Protein AF-R5IDG0-F1 (afdb_monomer_lite)

pLDDT: mean 77.04, std 11.68, range [43.69, 91.06]

Structure (mmCIF, N/CA/C/O backbone):
data_AF-R5IDG0-F1
#
_entry.id   AF-R5IDG0-F1
#
loop_
_atom_site.group_PDB
_atom_site.id
_atom_site.type_symbol
_atom_site.label_atom_id
_atom_site.label_alt_id
_atom_site.label_comp_id
_atom_site.label_asym_id
_atom_site.label_entity_id
_atom_site.label_seq_id
_atom_site.pdbx_PDB_ins_code
_atom_site.Cartn_x
_atom_site.Cartn_y
_atom_site.Cartn_z
_atom_site.occupancy
_atom_site.B_iso_or_equiv
_atom_site.auth_seq_id
_atom_site.auth_comp_id
_atom_site.auth_asym_id
_atom_site.auth_atom_id
_atom_site.pdbx_PDB_model_num
ATOM 1 N N . MET A 1 1 ? 37.801 -2.238 -28.212 1.00 68.56 1 MET A N 1
ATOM 2 C CA . MET A 1 1 ? 36.566 -1.557 -28.644 1.00 68.56 1 MET A CA 1
ATOM 3 C C . MET A 1 1 ? 36.002 -0.822 -27.456 1.00 68.56 1 MET A C 1
ATOM 5 O O . MET A 1 1 ? 35.897 -1.407 -26.383 1.00 68.56 1 MET A O 1
ATOM 9 N N . ASN A 1 2 ? 35.726 0.463 -27.629 1.00 85.88 2 ASN A N 1
ATOM 10 C CA . ASN A 1 2 ? 35.134 1.286 -26.581 1.00 85.88 2 ASN A CA 1
ATOM 11 C C . ASN A 1 2 ? 33.672 0.870 -26.353 1.00 85.88 2 ASN A C 1
ATOM 13 O O . ASN A 1 2 ? 32.984 0.499 -27.302 1.00 85.88 2 ASN A O 1
ATOM 17 N N . ILE A 1 3 ? 33.163 0.978 -25.118 1.00 82.62 3 ILE A N 1
ATOM 18 C CA . ILE A 1 3 ? 31.740 0.712 -24.808 1.00 82.62 3 ILE A CA 1
ATOM 19 C C . ILE A 1 3 ? 30.805 1.525 -25.724 1.00 82.62 3 ILE A C 1
ATOM 21 O O . ILE A 1 3 ? 29.767 1.028 -26.149 1.00 82.62 3 ILE A O 1
ATOM 25 N N . LEU A 1 4 ? 31.196 2.752 -26.076 1.00 84.62 4 LEU A N 1
ATOM 26 C CA . LEU A 1 4 ? 30.438 3.616 -26.985 1.00 84.62 4 LEU A CA 1
ATOM 27 C C . LEU A 1 4 ? 30.301 3.026 -28.396 1.00 84.62 4 LEU A C 1
ATOM 29 O O . LEU A 1 4 ? 29.230 3.110 -28.988 1.00 84.62 4 LEU A O 1
ATOM 33 N N . GLU A 1 5 ? 31.351 2.388 -28.916 1.00 87.25 5 GLU A N 1
ATOM 34 C CA . GLU A 1 5 ? 31.326 1.738 -30.235 1.00 87.25 5 GLU A CA 1
ATOM 35 C C . GLU A 1 5 ? 30.397 0.519 -30.225 1.00 87.25 5 GLU A C 1
ATOM 37 O O . GLU A 1 5 ? 29.649 0.300 -31.173 1.00 87.25 5 GLU A O 1
ATOM 42 N N . PHE A 1 6 ? 30.390 -0.238 -29.124 1.00 82.56 6 PHE A N 1
ATOM 43 C CA . PHE A 1 6 ? 29.503 -1.386 -28.942 1.00 82.56 6 PHE A CA 1
ATOM 44 C C . PHE A 1 6 ? 28.022 -0.982 -28.870 1.00 82.56 6 PHE A C 1
ATOM 46 O O . PHE A 1 6 ? 27.180 -1.630 -29.492 1.00 82.56 6 PHE A O 1
ATOM 53 N N . LEU A 1 7 ? 27.706 0.095 -28.141 1.00 83.62 7 LEU A N 1
ATOM 54 C CA . LEU A 1 7 ? 26.338 0.606 -28.007 1.00 83.62 7 LEU A CA 1
ATOM 55 C C . LEU A 1 7 ? 25.799 1.184 -29.320 1.00 83.62 7 LEU A C 1
ATOM 57 O O . LEU A 1 7 ? 24.627 0.994 -29.624 1.00 83.62 7 LEU A O 1
ATOM 61 N N . LEU A 1 8 ? 26.642 1.861 -30.104 1.00 83.06 8 LEU A N 1
ATOM 62 C CA . LEU A 1 8 ? 26.261 2.376 -31.423 1.00 83.06 8 LEU A CA 1
ATOM 63 C C . LEU A 1 8 ? 26.074 1.251 -32.447 1.00 83.06 8 LEU A C 1
ATOM 65 O O . LEU A 1 8 ? 25.142 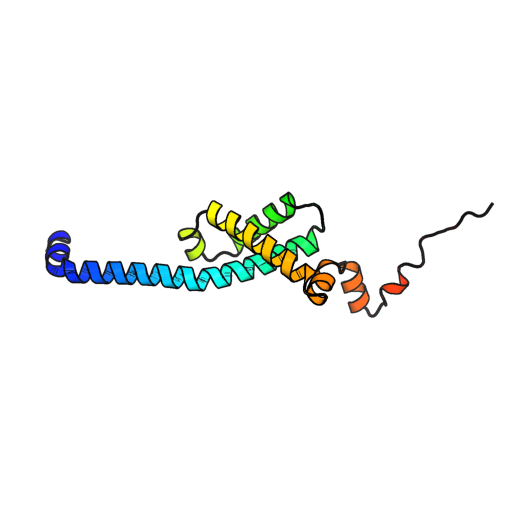1.306 -33.244 1.00 83.06 8 LEU A O 1
ATOM 69 N N . ALA A 1 9 ? 26.921 0.219 -32.406 1.00 88.81 9 ALA A N 1
ATOM 70 C CA . ALA A 1 9 ? 26.821 -0.929 -33.304 1.00 88.81 9 ALA A CA 1
ATOM 71 C C . ALA A 1 9 ? 25.597 -1.822 -33.025 1.00 88.81 9 ALA A C 1
ATOM 73 O O . ALA A 1 9 ? 25.121 -2.480 -33.942 1.00 88.81 9 ALA A O 1
ATOM 74 N N . ASN A 1 10 ? 25.091 -1.836 -31.784 1.00 87.75 10 ASN A N 1
ATOM 75 C CA . ASN A 1 10 ? 23.975 -2.688 -31.345 1.00 87.75 10 ASN A CA 1
ATOM 76 C C . ASN A 1 10 ? 22.836 -1.872 -30.705 1.00 87.75 10 ASN A C 1
ATOM 78 O O . ASN A 1 10 ? 22.214 -2.302 -29.729 1.00 87.75 10 ASN A O 1
ATOM 82 N N . TRP A 1 11 ? 22.590 -0.659 -31.207 1.00 88.62 11 TRP A N 1
ATOM 83 C CA . TRP A 1 11 ? 21.580 0.259 -30.664 1.00 88.62 11 TRP A CA 1
ATOM 84 C C . TRP A 1 11 ? 20.169 -0.355 -30.634 1.00 88.62 11 TRP A C 1
ATOM 86 O O . TRP A 1 11 ? 19.397 -0.128 -29.702 1.00 88.62 11 TRP A O 1
ATOM 96 N N . ASP A 1 12 ? 19.847 -1.175 -31.630 1.00 87.44 12 ASP A N 1
ATOM 97 C CA . ASP A 1 12 ? 18.610 -1.948 -31.730 1.00 87.44 12 ASP A CA 1
ATOM 98 C C . ASP A 1 12 ? 18.441 -2.928 -30.556 1.00 87.44 12 ASP A C 1
ATOM 100 O O . ASP A 1 12 ? 17.402 -2.945 -29.893 1.00 87.44 12 ASP A O 1
ATOM 104 N N . SER A 1 13 ? 19.493 -3.680 -30.234 1.00 88.75 13 SER A N 1
ATOM 105 C CA . SER A 1 13 ? 19.518 -4.622 -29.116 1.00 88.75 13 SER A CA 1
ATOM 106 C C . SER A 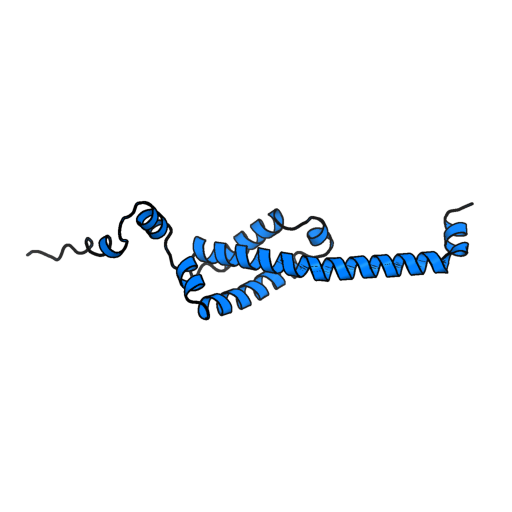1 13 ? 19.441 -3.899 -27.770 1.00 88.75 13 SER A C 1
ATOM 108 O O . SER A 1 13 ? 18.737 -4.351 -26.866 1.00 88.75 13 SER A O 1
ATOM 110 N N . VAL A 1 14 ? 20.099 -2.740 -27.637 1.00 88.00 14 VAL A N 1
ATOM 111 C CA . VAL A 1 14 ? 20.000 -1.886 -26.440 1.00 88.00 14 VAL A CA 1
ATOM 112 C C . VAL A 1 14 ? 18.554 -1.437 -26.214 1.00 88.00 14 VAL A C 1
ATOM 114 O O . VAL A 1 14 ? 18.050 -1.521 -25.093 1.00 88.00 14 VAL A O 1
ATOM 117 N N . LEU A 1 15 ? 17.857 -1.015 -27.272 1.00 90.69 15 LEU A N 1
ATOM 118 C CA . LEU A 1 15 ? 16.464 -0.574 -27.190 1.00 90.69 15 LEU A CA 1
ATOM 119 C C . LEU A 1 15 ? 15.539 -1.722 -26.754 1.00 90.69 15 LEU A C 1
ATOM 121 O O . LEU A 1 15 ? 14.721 -1.543 -25.850 1.00 90.69 15 LEU A O 1
ATOM 125 N N . VAL A 1 16 ? 15.714 -2.923 -27.315 1.00 90.94 16 VAL A N 1
ATOM 126 C CA . VAL A 1 16 ? 14.948 -4.120 -26.920 1.00 90.94 16 VAL A CA 1
ATOM 127 C C . VAL A 1 16 ? 15.168 -4.469 -25.446 1.00 90.94 16 VAL A C 1
ATOM 129 O O . VAL A 1 16 ? 14.202 -4.743 -24.732 1.00 90.94 16 VAL A O 1
ATOM 132 N N . VAL A 1 17 ? 16.411 -4.407 -24.958 1.00 88.44 17 VAL A N 1
ATOM 133 C CA . VAL A 1 17 ? 16.725 -4.651 -23.542 1.00 88.44 17 VAL A CA 1
ATOM 134 C C . VAL A 1 17 ? 16.058 -3.611 -22.640 1.00 88.44 17 VAL A C 1
ATOM 136 O O . VAL A 1 17 ? 15.479 -3.979 -21.620 1.00 88.44 17 VAL A O 1
ATOM 139 N N . LEU A 1 18 ? 16.059 -2.329 -23.016 1.00 87.94 18 LEU A N 1
ATOM 140 C CA . LEU A 1 18 ? 15.378 -1.281 -22.245 1.00 87.94 18 LEU A CA 1
ATOM 141 C C . LEU A 1 18 ? 13.861 -1.494 -22.184 1.00 87.94 18 LEU A C 1
ATOM 143 O O . LEU A 1 18 ? 13.266 -1.362 -21.113 1.00 87.94 18 LEU A O 1
ATOM 147 N N . VAL A 1 19 ? 13.235 -1.870 -23.301 1.00 91.06 19 VAL A N 1
ATOM 148 C CA . VAL A 1 19 ? 11.801 -2.201 -23.340 1.00 91.06 19 VAL A CA 1
ATOM 149 C C . VAL A 1 19 ? 11.505 -3.426 -22.476 1.00 91.06 19 VAL A C 1
ATOM 151 O O . VAL A 1 19 ? 10.531 -3.429 -21.725 1.00 91.06 19 VAL A O 1
ATOM 154 N N . PHE A 1 20 ? 12.359 -4.446 -22.519 1.00 89.25 20 PHE A N 1
ATOM 155 C CA . PHE A 1 20 ? 12.211 -5.642 -21.696 1.00 89.25 20 PHE A CA 1
ATOM 156 C C . PHE A 1 20 ? 12.342 -5.336 -20.196 1.00 89.25 20 PHE A C 1
ATOM 158 O O . PHE A 1 20 ? 11.519 -5.793 -19.402 1.00 89.25 20 PHE A O 1
ATOM 165 N N . LEU A 1 21 ? 13.303 -4.495 -19.800 1.00 85.88 21 LEU A N 1
ATOM 166 C CA . LEU A 1 21 ? 13.427 -4.013 -18.421 1.00 85.88 21 LEU A CA 1
ATOM 167 C C . LEU A 1 21 ? 12.198 -3.204 -17.990 1.00 85.88 21 LEU A C 1
ATOM 169 O O . LEU A 1 21 ? 11.685 -3.412 -16.890 1.00 85.88 21 LEU A O 1
ATOM 173 N N . ALA A 1 22 ? 11.677 -2.332 -18.858 1.00 86.88 22 ALA A N 1
ATOM 174 C CA . ALA A 1 22 ? 10.452 -1.587 -18.580 1.00 86.88 22 ALA A CA 1
ATOM 175 C C . ALA A 1 22 ? 9.252 -2.528 -18.372 1.00 86.88 22 ALA A C 1
ATOM 177 O O . ALA A 1 22 ? 8.484 -2.348 -17.425 1.00 86.88 22 ALA A O 1
ATOM 178 N N . LEU A 1 23 ? 9.120 -3.574 -19.196 1.00 87.12 23 LEU A N 1
ATOM 179 C CA . LEU A 1 23 ? 8.087 -4.596 -19.024 1.00 87.12 23 LEU A CA 1
ATOM 180 C C . LEU A 1 23 ? 8.244 -5.351 -17.701 1.00 87.12 23 LEU A C 1
ATOM 182 O O . LEU A 1 23 ? 7.253 -5.509 -16.990 1.00 87.12 23 LEU A O 1
ATOM 186 N N . ILE A 1 24 ? 9.461 -5.761 -17.328 1.00 81.94 24 ILE A N 1
ATOM 187 C CA . ILE A 1 24 ? 9.729 -6.411 -16.035 1.00 81.94 24 ILE A CA 1
ATOM 188 C C . ILE A 1 24 ? 9.272 -5.516 -14.879 1.00 81.94 24 ILE A C 1
ATOM 190 O O . ILE A 1 24 ? 8.549 -5.981 -13.999 1.00 81.94 24 ILE A O 1
ATOM 194 N N . VAL A 1 25 ? 9.618 -4.226 -14.903 1.00 82.00 25 VAL A N 1
ATOM 195 C CA . VAL A 1 25 ? 9.179 -3.270 -13.875 1.00 82.00 25 VAL A CA 1
ATOM 196 C C . VAL A 1 25 ? 7.651 -3.196 -13.813 1.00 82.00 25 VAL A C 1
ATOM 198 O O . VAL A 1 25 ? 7.082 -3.274 -12.726 1.00 82.00 25 VAL A O 1
ATOM 201 N N . VAL A 1 26 ? 6.963 -3.110 -14.956 1.00 83.06 26 VAL A N 1
ATOM 202 C CA . VAL A 1 26 ? 5.489 -3.082 -15.005 1.00 83.06 26 VAL A CA 1
ATOM 203 C C . VAL A 1 26 ? 4.879 -4.369 -14.436 1.00 83.06 26 VAL A C 1
ATOM 205 O O . VAL A 1 26 ? 3.923 -4.304 -13.656 1.00 83.06 26 VAL A O 1
ATOM 208 N N . PHE A 1 27 ? 5.431 -5.535 -14.777 1.00 79.00 27 PHE A N 1
ATOM 209 C CA . PHE A 1 27 ? 4.967 -6.824 -14.261 1.00 79.00 27 PHE A CA 1
ATOM 210 C C . PHE A 1 27 ? 5.169 -6.952 -12.748 1.00 79.00 27 PHE A C 1
ATOM 212 O O . PHE A 1 27 ? 4.232 -7.349 -12.050 1.00 79.00 27 PHE A O 1
ATOM 219 N N . ILE A 1 28 ? 6.338 -6.552 -12.236 1.00 76.00 28 ILE A N 1
ATOM 220 C CA . ILE A 1 28 ? 6.635 -6.521 -10.797 1.00 76.00 28 ILE A CA 1
ATOM 221 C C . ILE A 1 28 ? 5.650 -5.597 -10.086 1.00 76.00 28 ILE A C 1
ATOM 223 O O . ILE A 1 28 ? 4.981 -6.031 -9.148 1.00 76.00 28 ILE A O 1
ATOM 227 N N . ARG A 1 29 ? 5.454 -4.364 -10.581 1.00 75.62 29 ARG A N 1
ATOM 228 C CA . ARG A 1 29 ? 4.469 -3.446 -9.992 1.00 75.62 29 ARG A CA 1
ATOM 229 C C . ARG A 1 29 ? 3.084 -4.072 -9.942 1.00 75.62 29 ARG A C 1
ATOM 231 O O . ARG A 1 29 ? 2.412 -3.960 -8.925 1.00 75.62 29 ARG A O 1
ATOM 238 N N . ARG A 1 30 ? 2.640 -4.752 -10.998 1.00 76.94 30 ARG A N 1
ATOM 239 C CA . ARG A 1 30 ? 1.292 -5.335 -11.046 1.00 76.94 30 ARG A CA 1
ATOM 240 C C . ARG A 1 30 ? 1.116 -6.529 -10.101 1.00 76.94 30 ARG A C 1
ATOM 242 O O . ARG A 1 30 ? 0.036 -6.685 -9.530 1.00 76.94 30 ARG A O 1
ATOM 249 N N . GLY A 1 31 ? 2.142 -7.365 -9.947 1.00 73.38 31 GLY A N 1
ATOM 250 C CA . GLY A 1 31 ? 2.126 -8.526 -9.053 1.00 73.38 31 GLY A CA 1
ATOM 251 C C . GLY A 1 31 ? 2.273 -8.135 -7.584 1.00 73.38 31 GLY A C 1
ATOM 252 O O . GLY A 1 31 ? 1.406 -8.445 -6.766 1.00 73.38 31 GLY A O 1
ATOM 253 N N . GLU A 1 32 ? 3.330 -7.391 -7.262 1.00 72.56 32 GLU A N 1
ATOM 254 C CA . GLU A 1 32 ? 3.665 -7.023 -5.886 1.00 72.56 32 GLU A CA 1
ATOM 255 C C . GLU A 1 32 ? 2.655 -6.042 -5.278 1.00 72.56 32 GLU A C 1
ATOM 257 O O . GLU A 1 32 ? 2.406 -6.109 -4.080 1.00 72.56 32 GLU A O 1
ATOM 262 N N . THR A 1 33 ? 1.984 -5.199 -6.079 1.00 76.12 33 THR A N 1
ATOM 263 C CA . THR A 1 33 ? 0.917 -4.310 -5.567 1.00 76.12 33 THR A CA 1
ATOM 264 C C . THR A 1 33 ? -0.248 -5.098 -4.964 1.00 76.12 33 THR A C 1
ATOM 266 O O . THR A 1 33 ? -0.832 -4.663 -3.976 1.00 76.12 33 THR A O 1
ATOM 269 N N . LYS A 1 34 ? -0.591 -6.275 -5.511 1.00 79.88 34 LYS A N 1
ATOM 270 C CA . LYS A 1 34 ? -1.640 -7.130 -4.923 1.00 79.88 34 LYS A CA 1
ATOM 271 C C . LYS A 1 34 ? -1.213 -7.669 -3.562 1.00 79.88 34 LYS A C 1
ATOM 273 O O . LYS A 1 34 ? -1.993 -7.643 -2.615 1.00 79.88 34 LYS A O 1
ATOM 278 N N . VAL A 1 35 ? 0.034 -8.124 -3.467 1.00 80.62 35 VAL A N 1
ATOM 279 C CA . VAL A 1 35 ? 0.623 -8.601 -2.211 1.00 80.62 35 VAL A CA 1
ATOM 280 C C . VAL A 1 35 ? 0.673 -7.465 -1.190 1.00 80.62 35 VAL A C 1
ATOM 282 O O . VAL A 1 35 ? 0.250 -7.652 -0.053 1.00 80.62 35 VAL A O 1
ATOM 285 N N . LEU A 1 36 ? 1.099 -6.271 -1.612 1.00 81.44 36 LEU A N 1
ATOM 286 C CA . LEU A 1 36 ? 1.159 -5.085 -0.766 1.00 81.44 36 LEU A CA 1
ATOM 287 C C . LEU A 1 36 ? -0.219 -4.730 -0.211 1.00 81.44 36 LEU A C 1
ATOM 289 O O . LEU A 1 36 ? -0.342 -4.588 0.999 1.00 81.44 36 LEU A O 1
ATOM 293 N N . LYS A 1 37 ? -1.257 -4.677 -1.057 1.00 82.81 37 LYS A N 1
ATOM 294 C CA . LYS A 1 37 ? -2.641 -4.432 -0.621 1.00 82.81 37 LYS A CA 1
ATOM 295 C C . LYS A 1 37 ? -3.119 -5.451 0.412 1.00 82.81 37 LYS A C 1
ATOM 297 O O . LYS A 1 37 ? -3.701 -5.055 1.415 1.00 82.81 37 LYS A O 1
ATOM 302 N N . ASN A 1 38 ? -2.833 -6.736 0.209 1.00 84.50 38 ASN A N 1
ATOM 303 C CA . ASN A 1 38 ? -3.216 -7.782 1.159 1.00 84.50 38 ASN A CA 1
ATOM 304 C C . ASN A 1 38 ? -2.496 -7.629 2.510 1.00 84.50 38 ASN A C 1
ATOM 306 O O . ASN A 1 38 ? -3.121 -7.760 3.562 1.00 84.50 38 ASN A O 1
ATOM 310 N N . ILE A 1 39 ?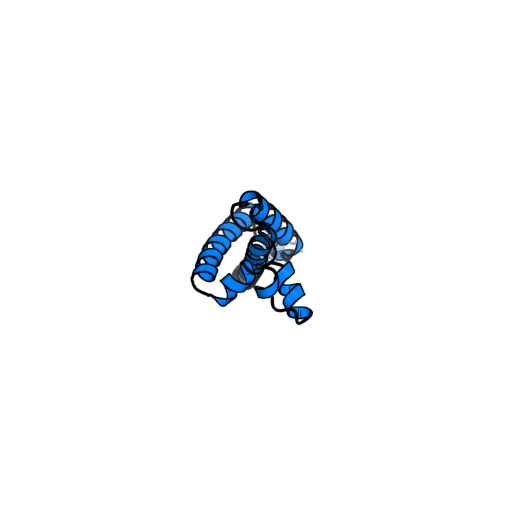 -1.195 -7.315 2.496 1.00 85.69 39 ILE A N 1
ATOM 311 C CA . ILE A 1 39 ? -0.428 -7.042 3.722 1.00 85.69 39 ILE A CA 1
ATOM 312 C C . ILE A 1 39 ? -1.000 -5.809 4.432 1.00 85.69 39 ILE A C 1
ATOM 314 O O . ILE A 1 39 ? -1.237 -5.855 5.637 1.00 85.69 39 ILE A O 1
ATOM 318 N N . LEU A 1 40 ? -1.267 -4.735 3.687 1.00 85.56 40 LEU A N 1
ATOM 319 C CA . LEU A 1 40 ? -1.855 -3.494 4.197 1.00 85.56 40 LEU A CA 1
ATOM 320 C C . LEU A 1 40 ? -3.208 -3.762 4.857 1.00 85.56 40 LEU A C 1
ATOM 322 O O . LEU A 1 40 ? -3.440 -3.314 5.972 1.00 85.56 40 LEU A O 1
ATOM 326 N N . PHE A 1 41 ? -4.066 -4.556 4.214 1.00 86.62 41 PHE A N 1
ATOM 327 C CA . PHE A 1 41 ? -5.383 -4.919 4.733 1.00 86.62 41 PHE A CA 1
ATOM 328 C C . PHE A 1 41 ? -5.274 -5.677 6.058 1.00 86.62 41 PHE A C 1
ATOM 330 O O . PHE A 1 41 ? -5.968 -5.357 7.025 1.00 86.62 41 PHE A O 1
ATOM 337 N N . SER A 1 42 ? -4.358 -6.647 6.134 1.00 85.94 42 SER A N 1
ATOM 338 C CA . SER A 1 42 ? -4.083 -7.383 7.370 1.00 85.94 42 SER A CA 1
ATOM 339 C C . SER A 1 42 ?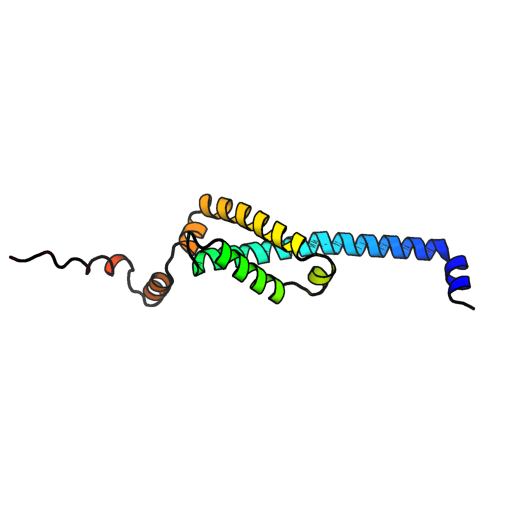 -3.586 -6.461 8.483 1.00 85.94 42 SER A C 1
ATOM 341 O O . SER A 1 42 ? -4.032 -6.589 9.620 1.00 85.94 42 SER A O 1
ATOM 343 N N . LEU A 1 43 ? -2.660 -5.549 8.181 1.00 87.06 43 LEU A N 1
ATOM 344 C CA . LEU A 1 43 ? -2.086 -4.636 9.173 1.00 87.06 43 LEU A CA 1
ATOM 345 C C . LEU A 1 43 ? -3.107 -3.609 9.656 1.00 87.06 43 LEU A C 1
ATOM 347 O O . LEU A 1 43 ? -3.194 -3.354 10.851 1.00 87.06 43 LEU A O 1
ATOM 351 N N . VAL A 1 44 ? -3.919 -3.068 8.751 1.00 85.44 44 VAL A N 1
ATOM 352 C CA . VAL A 1 44 ? -5.003 -2.142 9.088 1.00 85.44 44 VAL A CA 1
ATOM 353 C C . VAL A 1 44 ? -6.060 -2.825 9.956 1.00 85.44 44 VAL A C 1
ATOM 355 O O . VAL A 1 44 ? -6.497 -2.248 10.946 1.00 85.44 44 VAL A O 1
ATOM 358 N N . THR A 1 45 ? -6.420 -4.072 9.649 1.00 84.31 45 THR A N 1
ATOM 359 C CA . THR A 1 45 ? -7.359 -4.852 10.473 1.00 84.31 45 THR A CA 1
ATOM 360 C C . THR A 1 45 ? -6.779 -5.154 11.857 1.00 84.31 45 THR A C 1
ATOM 362 O O . THR A 1 45 ? -7.481 -5.054 12.860 1.00 84.31 45 THR A O 1
ATOM 365 N N . GLN A 1 46 ? -5.482 -5.469 11.939 1.00 83.00 46 GLN A N 1
ATOM 366 C CA . GLN A 1 46 ? -4.792 -5.640 13.221 1.00 83.00 46 GLN A CA 1
ATOM 367 C C . GLN A 1 46 ? -4.747 -4.338 14.023 1.00 83.00 46 GLN A C 1
ATOM 369 O O . GLN A 1 46 ? -5.007 -4.362 15.221 1.00 83.00 46 GLN A O 1
ATOM 374 N N . ALA A 1 47 ? -4.479 -3.205 13.373 1.00 85.00 47 ALA A N 1
ATOM 375 C CA . ALA A 1 47 ? -4.490 -1.901 14.023 1.00 85.00 47 ALA A CA 1
ATOM 376 C C . ALA A 1 47 ? -5.895 -1.523 14.523 1.00 85.00 47 ALA A C 1
ATOM 378 O O . ALA A 1 47 ? -6.026 -0.962 15.607 1.00 85.00 47 ALA A O 1
ATOM 379 N N . GLU A 1 48 ? -6.953 -1.857 13.779 1.00 81.62 48 GLU A N 1
ATOM 380 C CA . GLU A 1 48 ? -8.333 -1.656 14.233 1.00 81.62 48 GLU A CA 1
ATOM 381 C C . GLU A 1 48 ? -8.638 -2.489 15.485 1.00 81.62 48 GLU A C 1
ATOM 383 O O . GLU A 1 48 ? -9.103 -1.924 16.473 1.00 81.62 48 GLU A O 1
ATOM 388 N N . LYS A 1 49 ? -8.287 -3.785 15.483 1.00 81.19 49 LYS A N 1
ATOM 389 C CA . LYS A 1 49 ? -8.441 -4.673 16.651 1.00 81.19 49 LYS A CA 1
ATOM 390 C C . LYS A 1 49 ? -7.628 -4.180 17.857 1.00 81.19 49 LYS A C 1
ATOM 392 O O . LYS A 1 49 ? -8.109 -4.207 18.982 1.00 81.19 49 LYS A O 1
ATOM 397 N N . GLN A 1 50 ? -6.386 -3.740 17.639 1.00 79.12 50 GLN A N 1
ATOM 398 C CA . GLN A 1 50 ? -5.460 -3.396 18.721 1.00 79.12 50 GLN A CA 1
ATOM 399 C C . GLN A 1 50 ? -5.727 -2.019 19.338 1.00 79.12 50 GLN A C 1
ATOM 401 O O . GLN A 1 50 ? -5.570 -1.855 20.546 1.00 79.12 50 GLN A O 1
ATOM 406 N N . PHE A 1 51 ? -6.094 -1.026 18.526 1.00 80.94 51 PHE A N 1
ATOM 407 C CA . PHE A 1 51 ? -6.228 0.362 18.978 1.00 80.94 51 PHE A CA 1
ATOM 408 C C . PHE A 1 51 ? -7.682 0.847 19.083 1.00 80.94 51 PHE A C 1
ATOM 410 O O . PHE A 1 51 ? -7.899 1.941 19.605 1.00 80.94 51 PHE A O 1
ATOM 417 N N . GLY A 1 52 ? -8.664 0.070 18.606 1.00 72.75 52 GLY A N 1
ATOM 418 C CA . GLY A 1 52 ? -10.097 0.363 18.734 1.00 72.75 52 GLY A CA 1
ATOM 419 C C . GLY A 1 52 ? -10.552 1.645 18.023 1.00 72.75 52 GLY A C 1
ATOM 420 O O . GLY A 1 52 ? -9.768 2.342 17.387 1.00 72.75 52 GLY A O 1
ATOM 421 N N . GLY A 1 53 ? -11.839 1.989 18.083 1.00 72.50 53 GLY A N 1
ATOM 422 C CA . GLY A 1 53 ? -12.381 3.190 17.425 1.00 72.50 53 GLY A CA 1
ATOM 423 C C . GLY A 1 53 ? -11.757 4.515 17.912 1.00 72.50 53 GLY A C 1
ATOM 424 O O . GLY A 1 53 ? -11.320 4.633 19.049 1.00 72.50 53 GLY A O 1
ATOM 425 N N . GLY A 1 54 ? -11.715 5.541 17.049 1.00 70.62 54 GLY A N 1
ATOM 426 C CA . GLY A 1 54 ? -11.323 6.915 17.431 1.00 70.62 54 GLY A CA 1
ATOM 427 C C . GLY A 1 54 ? -9.818 7.240 17.440 1.00 70.62 54 GLY A C 1
ATOM 428 O O . GLY A 1 54 ? -9.451 8.410 17.480 1.00 70.62 54 GLY A O 1
ATOM 429 N N . THR A 1 55 ? -8.931 6.250 17.303 1.00 81.38 55 THR A N 1
ATOM 430 C CA . THR A 1 55 ? -7.460 6.414 17.364 1.00 81.38 55 THR A CA 1
ATOM 431 C C . THR A 1 55 ? -6.787 6.474 15.981 1.00 81.38 55 THR A C 1
ATOM 433 O O . THR A 1 55 ? -5.711 5.918 15.760 1.00 81.38 55 THR A O 1
ATOM 436 N N . GLY A 1 56 ? -7.417 7.150 15.013 1.00 76.56 56 GLY A N 1
ATOM 437 C CA . GLY A 1 56 ? -7.020 7.121 13.593 1.00 76.56 56 GLY A CA 1
ATOM 438 C C . GLY A 1 56 ? -5.539 7.425 13.324 1.00 76.56 56 GLY A C 1
ATOM 439 O O . GLY A 1 56 ? -4.885 6.675 12.602 1.00 76.56 56 GLY A O 1
ATOM 440 N N . SER A 1 57 ? -4.986 8.466 13.952 1.00 81.12 57 SER A N 1
ATOM 441 C CA . SER A 1 57 ? -3.575 8.844 13.780 1.00 81.12 57 SER A CA 1
ATOM 442 C C . SER A 1 57 ? -2.606 7.799 14.341 1.00 81.12 57 SER A C 1
ATOM 444 O O . SER A 1 57 ? -1.561 7.548 13.747 1.00 81.12 57 SER A O 1
ATOM 446 N N . LEU A 1 58 ? -2.962 7.154 15.458 1.00 84.12 58 LEU A N 1
ATOM 447 C CA . LEU A 1 58 ? -2.132 6.127 16.092 1.00 84.12 58 LEU A CA 1
ATOM 448 C C . LEU A 1 58 ? -2.110 4.841 15.260 1.00 84.12 58 LEU A C 1
ATOM 450 O O . LEU A 1 58 ? -1.044 4.276 15.027 1.00 84.12 58 LEU A O 1
ATOM 454 N N . LYS A 1 59 ? -3.271 4.427 14.738 1.00 82.12 59 LYS A N 1
ATOM 455 C CA . LYS A 1 59 ? -3.373 3.297 13.803 1.00 82.12 59 LYS A CA 1
ATOM 456 C C . LYS A 1 59 ? -2.549 3.535 12.551 1.00 82.12 59 LYS A C 1
ATOM 458 O O . LYS A 1 59 ? -1.824 2.648 12.120 1.00 82.12 59 LYS A O 1
ATOM 463 N N . PHE A 1 60 ? -2.656 4.729 11.972 1.00 84.00 60 PHE A N 1
ATOM 464 C CA . PHE A 1 60 ? -1.933 5.069 10.753 1.00 84.00 60 PHE A CA 1
ATOM 465 C C . PHE A 1 60 ? -0.417 5.051 10.970 1.00 84.00 60 PHE A C 1
ATOM 467 O O . PHE A 1 60 ? 0.304 4.484 10.150 1.00 84.00 60 PHE A O 1
ATOM 474 N N . ALA A 1 61 ? 0.061 5.604 12.089 1.00 85.19 61 ALA A N 1
ATOM 475 C CA . ALA A 1 61 ? 1.472 5.547 12.459 1.00 85.19 61 ALA A CA 1
ATOM 476 C C . ALA A 1 61 ? 1.954 4.097 12.634 1.00 85.19 61 ALA A C 1
ATOM 478 O O . ALA A 1 61 ? 2.941 3.704 12.018 1.00 85.19 61 ALA A O 1
ATOM 479 N N . ALA A 1 62 ? 1.206 3.271 13.374 1.00 87.06 62 ALA A N 1
ATOM 480 C CA . ALA A 1 62 ? 1.547 1.863 13.579 1.00 87.06 62 ALA A CA 1
ATOM 481 C C . ALA A 1 62 ? 1.570 1.063 12.264 1.00 87.06 62 ALA A C 1
ATOM 483 O O . ALA A 1 62 ? 2.519 0.329 11.998 1.00 87.06 62 ALA A O 1
ATOM 484 N N . VAL A 1 63 ? 0.560 1.235 11.403 1.00 86.88 63 VAL A N 1
ATOM 485 C CA . VAL A 1 63 ? 0.500 0.570 10.090 1.00 86.88 63 VAL A CA 1
ATOM 486 C C . VAL A 1 63 ? 1.646 1.028 9.195 1.00 86.88 63 VAL A C 1
ATOM 488 O O . VAL A 1 63 ? 2.237 0.195 8.511 1.00 86.88 63 VAL A O 1
ATOM 491 N N . SER A 1 64 ? 1.985 2.317 9.215 1.00 84.44 64 SER A N 1
ATOM 492 C CA . SER A 1 64 ? 3.120 2.857 8.463 1.00 84.44 64 SER A CA 1
ATOM 493 C C . SER A 1 64 ? 4.436 2.239 8.941 1.00 84.44 64 SER A C 1
ATOM 495 O O . SER A 1 64 ? 5.210 1.732 8.133 1.00 84.44 64 SER A O 1
ATOM 497 N N . ASP A 1 65 ? 4.671 2.156 10.247 1.00 88.12 65 ASP A N 1
ATOM 498 C CA . ASP A 1 65 ? 5.875 1.508 10.774 1.00 88.12 65 ASP A CA 1
ATOM 499 C C . ASP A 1 65 ? 5.935 0.015 10.415 1.00 88.12 65 ASP A C 1
ATOM 501 O O . ASP A 1 65 ? 6.965 -0.487 9.950 1.00 88.12 65 ASP A O 1
ATOM 505 N N . TRP A 1 66 ? 4.823 -0.710 10.552 1.00 89.19 66 TRP A N 1
ATOM 506 C CA . TRP A 1 66 ? 4.755 -2.133 10.212 1.00 89.19 66 TRP A CA 1
ATOM 507 C C . TRP A 1 66 ? 4.924 -2.398 8.720 1.00 89.19 66 TRP A C 1
ATOM 509 O O . TRP A 1 66 ? 5.547 -3.397 8.341 1.00 89.19 66 TRP A O 1
ATOM 519 N N . ILE A 1 67 ? 4.403 -1.519 7.859 1.00 84.88 67 ILE A N 1
ATOM 520 C CA . ILE A 1 67 ? 4.560 -1.669 6.417 1.00 84.88 67 ILE A CA 1
ATOM 521 C C . ILE A 1 67 ? 6.026 -1.479 6.037 1.00 84.88 67 ILE A C 1
ATOM 523 O O . ILE A 1 67 ? 6.580 -2.326 5.342 1.00 84.88 67 ILE A O 1
ATOM 527 N N . TYR A 1 68 ? 6.724 -0.478 6.578 1.00 80.19 68 TYR A N 1
ATOM 528 C CA . TYR A 1 68 ? 8.150 -0.297 6.291 1.00 80.19 68 TYR A CA 1
ATOM 529 C C . TYR A 1 68 ? 9.014 -1.485 6.737 1.00 80.19 68 TYR A C 1
ATOM 531 O O . TYR A 1 68 ? 10.026 -1.780 6.089 1.00 80.19 68 TYR A O 1
ATOM 539 N N . GLN A 1 69 ? 8.610 -2.206 7.783 1.00 83.25 69 GLN A N 1
ATOM 540 C CA . GLN A 1 69 ? 9.283 -3.431 8.223 1.00 83.25 69 GLN A CA 1
ATOM 541 C C . GLN A 1 69 ? 8.979 -4.639 7.323 1.00 83.25 69 GLN A C 1
ATOM 543 O O . GLN A 1 69 ? 9.864 -5.460 7.094 1.00 83.25 69 GLN A O 1
ATOM 548 N N . ARG A 1 70 ? 7.754 -4.749 6.790 1.00 80.75 70 ARG A N 1
ATOM 549 C CA . ARG A 1 70 ? 7.302 -5.913 6.003 1.00 80.75 70 ARG A CA 1
ATOM 550 C C . ARG A 1 70 ? 7.405 -5.748 4.486 1.00 80.75 70 ARG A C 1
ATOM 552 O O . ARG A 1 70 ? 7.279 -6.741 3.775 1.00 80.75 70 ARG A O 1
ATOM 559 N N . ILE A 1 71 ? 7.619 -4.535 3.973 1.00 80.50 71 ILE A N 1
ATOM 560 C CA . ILE A 1 71 ? 7.705 -4.282 2.530 1.00 80.50 71 ILE A CA 1
ATOM 561 C C . ILE A 1 71 ? 9.001 -4.891 1.944 1.00 80.50 71 ILE A C 1
ATOM 563 O O . ILE A 1 71 ? 10.096 -4.543 2.399 1.00 80.50 71 ILE A O 1
ATOM 567 N N . PRO A 1 72 ? 8.901 -5.717 0.882 1.00 78.00 72 PRO A N 1
ATOM 568 C CA . PRO A 1 72 ? 10.026 -6.136 0.045 1.00 78.00 72 PRO A CA 1
ATOM 569 C C . PRO A 1 72 ? 10.919 -4.974 -0.417 1.00 78.00 72 PRO A C 1
ATOM 571 O O . PRO A 1 72 ? 10.427 -3.931 -0.836 1.00 78.00 72 PRO A O 1
ATOM 574 N N . ALA A 1 73 ? 12.244 -5.155 -0.432 1.00 79.69 73 ALA A N 1
ATOM 575 C CA . ALA A 1 73 ? 13.186 -4.097 -0.834 1.00 79.69 73 ALA A CA 1
ATOM 576 C C . ALA A 1 73 ? 12.900 -3.513 -2.235 1.00 79.69 73 ALA A C 1
ATOM 578 O O . ALA A 1 73 ? 13.065 -2.316 -2.456 1.00 79.69 73 ALA A O 1
ATOM 579 N N . VAL A 1 74 ? 12.401 -4.342 -3.155 1.00 71.12 74 VAL A N 1
ATOM 580 C CA . VAL A 1 74 ? 11.996 -3.939 -4.511 1.00 71.12 74 VAL A CA 1
ATOM 581 C C . VAL A 1 74 ? 10.853 -2.919 -4.473 1.00 71.12 74 VAL A C 1
ATOM 583 O O . VAL A 1 74 ? 10.918 -1.887 -5.136 1.00 71.12 74 VAL A O 1
ATOM 586 N N . LEU A 1 75 ? 9.850 -3.133 -3.621 1.00 75.31 75 LEU A N 1
ATOM 587 C CA . LEU A 1 75 ? 8.745 -2.195 -3.432 1.00 75.31 75 LEU A CA 1
ATOM 588 C C . LEU A 1 75 ? 9.202 -0.875 -2.795 1.00 75.31 75 LEU A C 1
ATOM 590 O O . LEU A 1 75 ? 8.695 0.174 -3.183 1.00 75.31 75 LEU A O 1
ATOM 594 N N . LYS A 1 76 ? 10.192 -0.900 -1.890 1.00 78.44 76 LYS A N 1
ATOM 595 C CA . LYS A 1 76 ? 10.796 0.330 -1.332 1.00 78.44 76 LYS A CA 1
ATOM 596 C C . LYS A 1 76 ? 11.504 1.165 -2.398 1.00 78.44 76 LYS A C 1
ATOM 598 O O . LYS A 1 76 ? 11.536 2.384 -2.300 1.00 78.44 76 LYS A O 1
ATOM 603 N N . LEU A 1 77 ? 12.079 0.506 -3.403 1.00 79.31 77 LEU A N 1
ATOM 604 C CA . LEU A 1 77 ? 12.745 1.170 -4.520 1.00 79.31 77 LEU A CA 1
ATOM 605 C C . LEU A 1 77 ? 11.740 1.726 -5.540 1.00 79.31 77 LEU A C 1
ATOM 607 O O . LEU A 1 77 ? 11.991 2.752 -6.165 1.00 79.31 77 LEU A O 1
ATOM 611 N N . LEU A 1 78 ? 10.601 1.054 -5.714 1.00 74.12 78 LEU A N 1
ATOM 612 C CA . LEU A 1 78 ? 9.606 1.411 -6.722 1.00 74.12 78 LEU A CA 1
ATOM 613 C C . LEU A 1 78 ? 8.555 2.417 -6.229 1.00 74.12 78 LEU A C 1
ATOM 615 O O . LEU A 1 78 ? 7.998 3.145 -7.054 1.00 74.12 78 LEU A O 1
ATOM 619 N N . PHE A 1 79 ? 8.232 2.457 -4.937 1.00 78.75 79 PHE A N 1
ATOM 620 C CA . PHE A 1 79 ? 7.186 3.319 -4.378 1.00 78.75 79 PHE A CA 1
ATOM 621 C C . PHE A 1 79 ? 7.771 4.398 -3.475 1.00 78.75 79 PHE A C 1
ATOM 623 O O . PHE A 1 79 ? 8.642 4.133 -2.651 1.00 78.75 79 PHE A O 1
ATOM 630 N N . THR A 1 80 ? 7.255 5.619 -3.603 1.00 82.81 80 THR A N 1
ATOM 631 C CA . THR A 1 80 ? 7.588 6.688 -2.660 1.00 82.81 80 THR A CA 1
ATOM 632 C C . THR A 1 80 ? 6.788 6.526 -1.368 1.00 82.81 80 THR A C 1
ATOM 634 O O . THR A 1 80 ? 5.736 5.884 -1.355 1.00 82.81 80 THR A O 1
ATOM 637 N N . ALA A 1 81 ? 7.242 7.162 -0.285 1.00 80.81 81 ALA A N 1
ATOM 638 C CA . ALA A 1 81 ? 6.503 7.199 0.980 1.00 80.81 81 ALA A CA 1
ATOM 639 C C . ALA A 1 81 ? 5.046 7.669 0.788 1.00 80.81 81 ALA A C 1
ATOM 641 O O . ALA A 1 81 ? 4.118 7.031 1.274 1.00 80.81 81 ALA A O 1
ATOM 642 N N . LYS A 1 82 ? 4.838 8.708 -0.033 1.00 83.19 82 LYS A N 1
ATOM 643 C CA . LYS A 1 82 ? 3.504 9.241 -0.357 1.00 83.19 82 LYS A CA 1
ATOM 644 C C . LYS A 1 82 ? 2.617 8.245 -1.102 1.00 83.19 82 LYS A C 1
ATOM 646 O O . LYS A 1 82 ? 1.402 8.252 -0.920 1.00 83.19 82 LYS A O 1
ATOM 651 N N . ASP A 1 83 ? 3.195 7.409 -1.964 1.00 85.44 83 ASP A N 1
ATOM 652 C CA . ASP A 1 83 ? 2.420 6.387 -2.677 1.00 85.44 83 ASP A CA 1
ATOM 653 C C . ASP A 1 83 ? 1.937 5.297 -1.717 1.00 85.44 83 ASP A C 1
ATOM 655 O O . ASP A 1 83 ? 0.815 4.806 -1.848 1.00 85.44 83 ASP A O 1
ATOM 659 N N . ILE A 1 84 ? 2.773 4.942 -0.737 1.00 82.56 84 ILE A N 1
ATOM 660 C CA . ILE A 1 84 ? 2.433 3.980 0.314 1.00 82.56 84 ILE A CA 1
ATOM 661 C C . ILE A 1 84 ? 1.340 4.555 1.220 1.00 82.56 84 ILE A C 1
ATOM 663 O O . ILE A 1 84 ? 0.347 3.874 1.453 1.00 82.56 84 ILE A O 1
ATOM 667 N N . GLU A 1 85 ? 1.466 5.809 1.662 1.00 85.94 85 GLU A N 1
ATOM 668 C CA . GLU A 1 85 ? 0.452 6.499 2.477 1.00 85.94 85 GLU A CA 1
ATOM 669 C C . GLU A 1 85 ? -0.925 6.498 1.801 1.00 85.94 85 GLU A C 1
ATOM 671 O O . GLU A 1 85 ? -1.907 6.042 2.387 1.00 85.94 85 GLU A O 1
ATOM 676 N N . LYS A 1 86 ? -0.995 6.897 0.525 1.00 87.88 86 LYS A N 1
ATOM 677 C CA . LYS A 1 86 ? -2.246 6.850 -0.251 1.00 87.88 86 LYS A CA 1
ATOM 678 C C . LYS A 1 86 ? -2.819 5.441 -0.356 1.00 87.88 86 LYS A C 1
ATOM 680 O O . LYS A 1 86 ? -4.035 5.254 -0.352 1.00 87.88 86 LYS A O 1
ATOM 685 N N . MET A 1 87 ? -1.954 4.435 -0.479 1.00 85.75 87 MET A N 1
ATOM 686 C CA . MET A 1 87 ? -2.398 3.048 -0.519 1.00 85.75 87 MET A CA 1
ATOM 687 C C . MET A 1 87 ? -2.972 2.615 0.832 1.00 85.75 87 MET A C 1
ATOM 689 O O . MET A 1 87 ? -3.986 1.921 0.842 1.00 85.75 87 MET A O 1
ATOM 693 N N . ILE A 1 88 ? -2.374 3.050 1.949 1.00 86.12 88 ILE A N 1
ATOM 694 C CA . ILE A 1 88 ? -2.875 2.777 3.304 1.00 86.12 88 ILE A CA 1
ATOM 695 C C . ILE A 1 88 ? -4.278 3.357 3.452 1.00 86.12 88 ILE A C 1
ATOM 697 O O . ILE A 1 88 ? -5.181 2.643 3.876 1.00 86.12 88 ILE A O 1
ATOM 701 N N . GLU A 1 89 ? -4.483 4.610 3.048 1.00 86.94 89 GLU A N 1
ATOM 702 C CA . GLU A 1 89 ? -5.795 5.264 3.099 1.00 86.94 89 GLU A CA 1
ATOM 703 C C . GLU A 1 89 ? -6.841 4.542 2.237 1.00 86.94 89 GLU A C 1
ATOM 705 O O . GLU A 1 89 ? -7.949 4.276 2.705 1.00 86.94 89 GLU A O 1
ATOM 710 N N . SER A 1 90 ? -6.481 4.168 1.003 1.00 87.06 90 SER A N 1
ATOM 711 C CA . SER A 1 90 ? -7.360 3.410 0.101 1.00 87.06 90 SER A CA 1
ATOM 712 C C . SER A 1 90 ? -7.761 2.067 0.705 1.00 87.06 90 SER A C 1
ATOM 714 O O . SER A 1 90 ? -8.942 1.732 0.749 1.00 87.06 90 SER A O 1
ATOM 716 N N . VAL A 1 91 ? -6.788 1.299 1.201 1.00 87.31 91 VAL A N 1
ATOM 717 C CA . VAL A 1 91 ? -7.056 -0.016 1.791 1.00 87.31 91 VAL A CA 1
ATOM 718 C C . VAL A 1 91 ? -7.823 0.115 3.103 1.00 87.31 91 VAL A C 1
ATOM 720 O O . VAL A 1 91 ? -8.685 -0.710 3.371 1.00 87.31 91 VAL A O 1
ATOM 723 N N . LEU A 1 92 ? -7.582 1.157 3.898 1.00 85.94 92 LEU A N 1
ATOM 724 C CA . LEU A 1 92 ? -8.367 1.448 5.097 1.00 85.94 92 LEU A CA 1
ATOM 725 C C . LEU A 1 92 ? -9.834 1.736 4.763 1.00 85.94 92 LEU A C 1
ATOM 727 O O . LEU A 1 92 ? -10.721 1.267 5.475 1.00 85.94 92 LEU A O 1
ATOM 731 N N . ALA A 1 93 ? -10.102 2.481 3.691 1.00 86.56 93 ALA A N 1
ATOM 732 C CA . ALA A 1 93 ? -11.465 2.734 3.233 1.00 86.56 93 ALA A CA 1
ATOM 733 C C . ALA A 1 93 ? -12.157 1.436 2.776 1.00 86.56 93 ALA A C 1
ATOM 735 O O . ALA A 1 93 ? -13.275 1.151 3.206 1.00 86.56 93 ALA A O 1
ATOM 736 N N . GLU A 1 94 ? -11.465 0.619 1.975 1.00 84.94 94 GLU A N 1
ATOM 737 C CA . GLU A 1 94 ? -11.946 -0.698 1.532 1.00 84.94 94 GLU A CA 1
ATOM 738 C C . GLU A 1 94 ? -12.175 -1.650 2.722 1.00 84.94 94 GLU A C 1
ATOM 740 O O . GLU A 1 94 ? -13.185 -2.352 2.783 1.00 84.94 94 GLU A O 1
ATOM 745 N N . ALA A 1 95 ? -11.276 -1.645 3.708 1.00 84.25 95 ALA A N 1
ATOM 746 C CA . ALA A 1 95 ? -11.367 -2.484 4.896 1.00 84.25 95 ALA A CA 1
ATOM 747 C C . ALA A 1 95 ? -12.571 -2.118 5.762 1.00 84.25 95 ALA A C 1
ATOM 749 O O . ALA A 1 95 ? -13.343 -3.002 6.118 1.00 84.25 95 ALA A O 1
ATOM 750 N N . LYS A 1 96 ? -12.814 -0.826 6.007 1.00 81.06 96 LYS A N 1
ATOM 751 C CA . LYS A 1 96 ? -14.015 -0.368 6.725 1.00 81.06 96 LYS A CA 1
ATOM 752 C C . LYS A 1 96 ? -15.308 -0.824 6.052 1.00 81.06 96 LYS A C 1
ATOM 754 O O . LYS A 1 96 ? -16.243 -1.229 6.740 1.00 81.06 96 LYS A O 1
ATOM 759 N N . GLN A 1 97 ? -15.354 -0.799 4.721 1.00 84.81 97 GLN A N 1
ATOM 760 C CA . GLN A 1 97 ? -16.496 -1.318 3.972 1.00 84.81 97 GLN A CA 1
ATOM 761 C C . GLN A 1 97 ? -16.638 -2.839 4.141 1.00 84.81 97 GLN A C 1
ATOM 763 O O . GLN A 1 97 ? -17.740 -3.328 4.385 1.00 84.81 97 GLN A O 1
ATOM 768 N N . ALA A 1 98 ? -15.533 -3.586 4.059 1.00 82.19 98 ALA A N 1
ATOM 769 C CA . ALA A 1 98 ? -15.527 -5.038 4.221 1.00 82.19 98 ALA A CA 1
ATOM 770 C C . ALA A 1 98 ? -15.930 -5.483 5.638 1.00 82.19 98 ALA A C 1
ATOM 772 O O . ALA A 1 98 ? -16.674 -6.451 5.783 1.00 82.19 98 ALA A O 1
ATOM 773 N N . TRP A 1 99 ? -15.484 -4.772 6.676 1.00 80.69 99 TRP A N 1
ATOM 774 C CA . TRP A 1 99 ? -15.865 -5.039 8.066 1.00 80.69 99 TRP A CA 1
ATOM 775 C C . TRP A 1 99 ? -17.347 -4.759 8.310 1.00 80.69 99 TRP A C 1
ATOM 777 O O . TRP A 1 99 ? -18.013 -5.539 8.981 1.00 80.69 99 TRP A O 1
ATOM 787 N N . GLY A 1 100 ? -17.883 -3.683 7.723 1.00 75.38 100 GLY A N 1
ATOM 788 C CA . GLY A 1 100 ? -19.310 -3.367 7.805 1.00 75.38 100 GLY A CA 1
ATOM 789 C C . GLY A 1 100 ? -20.207 -4.363 7.062 1.00 75.38 100 GLY A C 1
ATOM 790 O O . GLY A 1 100 ? -21.360 -4.537 7.440 1.00 75.38 100 GLY A O 1
ATOM 791 N N . ALA A 1 101 ? -19.685 -5.024 6.026 1.00 77.88 101 ALA A N 1
ATOM 792 C CA . ALA A 1 101 ? -20.426 -5.992 5.219 1.00 77.88 101 ALA A CA 1
ATOM 793 C C . ALA A 1 101 ? -20.302 -7.449 5.708 1.00 77.88 101 ALA A C 1
ATOM 795 O O . ALA A 1 101 ? -21.091 -8.290 5.282 1.00 77.88 101 ALA A O 1
ATOM 796 N N . ASN A 1 102 ? -19.319 -7.775 6.557 1.00 76.38 102 ASN A N 1
ATOM 797 C CA . ASN A 1 102 ? -19.040 -9.148 6.985 1.00 76.38 102 ASN A CA 1
ATOM 798 C C . ASN A 1 102 ? -19.033 -9.279 8.515 1.00 76.38 102 ASN A C 1
ATOM 800 O O . ASN A 1 102 ? -18.089 -8.855 9.184 1.00 76.38 102 ASN A O 1
ATOM 804 N N . GLU A 1 103 ? -20.055 -9.951 9.049 1.00 71.94 103 GLU A N 1
ATOM 805 C CA . GLU A 1 103 ? -20.237 -10.178 10.489 1.00 71.94 103 GLU A CA 1
ATOM 806 C C . GLU A 1 103 ? -19.059 -10.918 11.145 1.00 71.94 103 GLU A C 1
ATOM 808 O O . GLU A 1 103 ? -18.708 -10.609 12.279 1.00 71.94 103 GLU A O 1
ATOM 813 N N . ASN A 1 104 ? -18.372 -11.822 10.432 1.00 75.31 104 ASN A N 1
ATOM 814 C CA . ASN A 1 104 ? -17.211 -12.539 10.981 1.00 75.31 104 ASN A CA 1
ATOM 815 C C . ASN A 1 104 ? -16.009 -11.612 11.202 1.00 75.31 104 ASN A C 1
ATOM 817 O O . ASN A 1 104 ? -15.277 -11.747 12.181 1.00 75.31 104 ASN A O 1
ATOM 821 N N . LEU A 1 105 ? -15.791 -10.664 10.285 1.00 72.12 105 LEU A N 1
ATOM 822 C CA . LEU A 1 105 ? -14.710 -9.683 10.415 1.00 72.12 105 LEU A CA 1
ATOM 823 C C . LEU A 1 105 ? -15.033 -8.665 11.501 1.00 72.12 105 LEU A C 1
ATOM 825 O O . LEU A 1 105 ? -14.152 -8.303 12.277 1.00 72.12 105 LEU A O 1
ATOM 829 N N . LYS A 1 106 ? -16.299 -8.251 11.578 1.00 72.50 106 LYS A N 1
ATOM 830 C CA . LYS A 1 106 ? -16.796 -7.406 12.657 1.00 72.50 106 LYS A CA 1
ATOM 831 C C . LYS A 1 106 ? -16.570 -8.073 14.017 1.00 72.50 106 LYS A C 1
ATOM 833 O O . LYS A 1 106 ? -15.934 -7.475 14.876 1.00 72.50 106 LYS A O 1
ATOM 838 N N . GLY A 1 107 ? -16.947 -9.347 14.149 1.00 69.25 107 GLY A N 1
ATOM 839 C CA . GLY A 1 107 ? -16.680 -10.151 15.340 1.00 69.25 107 GLY A CA 1
ATOM 840 C C . GLY A 1 107 ? -15.192 -10.218 15.689 1.00 69.25 107 GLY A C 1
ATOM 841 O O . GLY A 1 107 ? -14.826 -9.967 16.829 1.00 69.25 107 GLY A O 1
ATOM 842 N N . TYR A 1 108 ? -14.303 -10.463 14.723 1.00 72.75 108 TYR A N 1
ATOM 843 C CA . TYR A 1 108 ? -12.854 -10.501 14.972 1.00 72.75 108 TYR A CA 1
ATOM 844 C C . TYR A 1 108 ? -12.267 -9.170 15.484 1.00 72.75 108 TYR A C 1
ATOM 846 O O . TYR A 1 108 ? -11.327 -9.177 16.280 1.00 72.75 108 TYR A O 1
ATOM 854 N N . ILE A 1 109 ? -12.796 -8.037 15.014 1.00 75.00 109 ILE A N 1
ATOM 855 C CA . ILE A 1 109 ? -12.343 -6.695 15.410 1.00 75.00 109 ILE A CA 1
ATOM 856 C C . ILE A 1 109 ? -12.912 -6.301 16.774 1.00 75.00 109 ILE A C 1
ATOM 858 O O . ILE A 1 109 ? -12.206 -5.690 17.571 1.00 75.00 109 ILE A O 1
ATOM 862 N N . GLU A 1 110 ? -14.175 -6.644 17.030 1.00 70.56 110 GLU A N 1
ATOM 863 C CA . GLU A 1 110 ? -14.894 -6.290 18.256 1.00 70.56 110 GLU A CA 1
ATOM 864 C C . GLU A 1 110 ? -14.591 -7.242 19.418 1.00 70.56 110 GLU A C 1
ATOM 866 O O . GLU A 1 110 ? -14.758 -6.843 20.567 1.00 70.56 110 GLU A O 1
ATOM 871 N N . THR A 1 111 ? -14.110 -8.466 19.151 1.00 69.19 111 THR A N 1
ATOM 872 C CA . THR A 1 111 ? -13.774 -9.443 20.198 1.00 69.19 111 THR A CA 1
ATOM 873 C C . THR A 1 111 ? -12.611 -8.926 21.050 1.00 69.19 111 THR A C 1
ATOM 875 O O . THR A 1 111 ? -11.469 -8.878 20.572 1.00 69.19 111 THR A O 1
ATOM 878 N N . PRO A 1 112 ? -12.850 -8.584 22.330 1.00 63.38 112 PRO A N 1
ATOM 879 C CA . PRO A 1 112 ? -11.786 -8.190 23.237 1.00 63.38 112 PRO A CA 1
ATOM 880 C C . PRO A 1 112 ? -10.862 -9.386 23.480 1.00 63.38 112 PRO A C 1
ATOM 882 O O . PRO A 1 112 ? -11.333 -10.507 23.667 1.00 63.38 112 PRO A O 1
ATOM 885 N N . ALA A 1 113 ? -9.549 -9.157 23.569 1.00 63.41 113 ALA A N 1
ATOM 886 C CA . ALA A 1 113 ? -8.563 -10.215 23.838 1.00 63.41 113 ALA A CA 1
ATOM 887 C C . ALA A 1 113 ? -8.868 -11.030 25.115 1.00 63.41 113 ALA A C 1
ATOM 889 O O . ALA A 1 113 ? -8.485 -12.191 25.233 1.00 63.41 113 ALA A O 1
ATOM 890 N N . ILE A 1 114 ? -9.591 -10.428 26.064 1.00 60.19 114 ILE A N 1
ATOM 891 C CA . ILE A 1 114 ? -10.046 -11.086 27.291 1.00 60.19 114 ILE A CA 1
ATOM 892 C C . ILE A 1 114 ? -11.076 -12.183 26.974 1.00 60.19 114 ILE A C 1
ATOM 894 O O . ILE A 1 114 ? -10.972 -13.275 27.523 1.00 60.19 114 ILE A O 1
ATOM 898 N N . MET A 1 115 ? -12.012 -11.938 26.050 1.00 63.38 115 MET A N 1
ATOM 899 C CA . MET A 1 115 ? -13.015 -12.931 25.645 1.00 63.38 115 MET A CA 1
ATOM 900 C C . MET A 1 115 ? -12.398 -14.082 24.849 1.00 63.38 115 MET A C 1
ATOM 902 O O . MET A 1 115 ? -12.777 -15.228 25.058 1.00 63.38 115 MET A O 1
ATOM 906 N N . GLU A 1 116 ? -11.405 -13.801 24.000 1.00 64.88 116 GLU A N 1
ATOM 907 C CA . GLU A 1 116 ? -10.647 -14.834 23.275 1.00 64.88 116 GLU A CA 1
ATOM 908 C C . GLU A 1 116 ? -9.931 -15.782 24.256 1.00 64.88 116 GLU A C 1
ATOM 910 O O . GLU A 1 116 ? -10.006 -17.004 24.116 1.00 64.88 116 GLU A O 1
ATOM 915 N N . ASN A 1 117 ? -9.327 -15.228 25.313 1.00 64.06 117 ASN A N 1
ATOM 916 C CA . ASN A 1 117 ? -8.6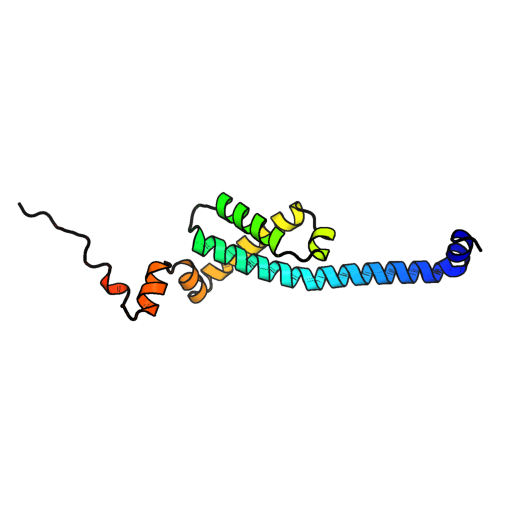97 -16.015 26.371 1.00 64.06 117 ASN A CA 1
ATOM 917 C C . ASN A 1 117 ? -9.710 -16.793 27.223 1.00 64.06 117 ASN A C 1
ATOM 919 O O . ASN A 1 117 ? -9.431 -17.943 27.544 1.00 64.06 117 ASN A O 1
ATOM 923 N N . LEU A 1 118 ? -10.864 -16.204 27.566 1.00 66.50 118 LEU A N 1
ATOM 924 C CA . LEU A 1 118 ? -11.949 -16.855 28.322 1.00 66.50 118 LEU A CA 1
ATOM 925 C C . LEU A 1 118 ? -12.532 -18.055 27.558 1.00 66.50 118 LEU A C 1
ATOM 927 O O . LEU A 1 118 ? -12.627 -19.150 28.111 1.00 66.50 118 LEU A O 1
ATOM 931 N N . LEU A 1 119 ? -12.810 -17.886 26.263 1.00 65.81 119 LEU A N 1
ATOM 932 C CA . LEU A 1 119 ? -13.247 -18.968 25.377 1.00 65.81 119 LEU A CA 1
ATOM 933 C C . LEU A 1 119 ? -12.196 -20.082 25.264 1.00 65.81 119 LEU A C 1
ATOM 935 O O . LEU A 1 119 ? -12.545 -21.261 25.304 1.00 65.81 119 LEU A O 1
ATOM 939 N N . ALA A 1 120 ? -10.907 -19.732 25.172 1.00 68.12 120 ALA A N 1
ATOM 940 C CA . ALA A 1 120 ? -9.818 -20.707 25.076 1.00 68.12 120 ALA A CA 1
ATOM 941 C C . ALA A 1 120 ? -9.636 -21.557 26.348 1.00 68.12 120 ALA A C 1
ATOM 943 O O . ALA A 1 120 ? -9.187 -22.700 26.260 1.00 68.12 120 ALA A O 1
ATOM 944 N N . ILE A 1 121 ? -10.006 -21.028 27.518 1.00 75.56 121 ILE A N 1
ATOM 945 C CA . ILE A 1 121 ? -10.009 -21.761 28.796 1.00 75.56 121 ILE A CA 1
ATOM 946 C C . ILE A 1 121 ? -11.377 -22.383 29.129 1.00 75.56 121 ILE A C 1
ATOM 948 O O . ILE A 1 121 ? -11.551 -22.922 30.219 1.00 75.56 121 ILE A O 1
ATOM 952 N N . GLY A 1 122 ? -12.331 -22.352 28.189 1.00 66.06 122 GLY A N 1
ATOM 953 C CA . GLY A 1 122 ? -13.650 -22.974 28.331 1.00 66.06 122 GLY A CA 1
ATOM 954 C C . GLY A 1 122 ? -14.615 -22.224 29.253 1.00 66.06 122 GLY A C 1
ATOM 955 O O . GLY A 1 122 ? -15.583 -22.818 29.722 1.00 66.06 122 GLY A O 1
ATOM 956 N N . ILE A 1 123 ? -14.354 -20.944 29.533 1.00 70.25 123 ILE A N 1
ATOM 957 C CA . ILE A 1 123 ? -15.236 -20.079 30.318 1.00 70.25 123 ILE A CA 1
ATOM 958 C C . ILE A 1 123 ? -16.149 -19.316 29.360 1.00 70.25 123 ILE A C 1
ATOM 960 O O . ILE A 1 123 ? -15.683 -18.641 28.442 1.00 70.25 123 ILE A O 1
ATOM 964 N N . ASP A 1 124 ? -17.455 -19.424 29.590 1.00 62.34 124 ASP A N 1
ATOM 965 C CA . ASP A 1 124 ? -18.457 -18.689 28.827 1.00 62.34 124 ASP A CA 1
ATOM 966 C C . ASP A 1 124 ? -18.341 -17.174 29.124 1.00 62.34 124 ASP A C 1
ATOM 968 O O . ASP A 1 124 ? -18.477 -16.763 30.285 1.00 62.34 124 ASP A O 1
ATOM 972 N N . PRO A 1 125 ? -18.059 -16.325 28.116 1.00 55.97 125 PRO A N 1
ATOM 973 C CA . PRO A 1 125 ? -17.877 -14.889 28.307 1.00 55.97 125 PRO A CA 1
ATOM 974 C C . PRO A 1 125 ? -19.138 -14.167 28.806 1.00 55.97 125 PRO A C 1
ATOM 976 O O . PRO A 1 125 ? -19.007 -13.075 29.357 1.00 55.97 125 PRO A O 1
ATOM 979 N N . THR A 1 126 ? -20.338 -14.755 28.692 1.00 58.69 126 THR A N 1
ATOM 980 C CA . THR A 1 126 ? -21.574 -14.134 29.208 1.00 58.69 126 THR A CA 1
ATOM 981 C C . THR A 1 126 ? -21.681 -14.165 30.734 1.00 58.69 126 THR A C 1
ATOM 983 O O . THR A 1 126 ? -22.561 -13.525 31.299 1.00 58.69 126 THR A O 1
ATOM 986 N N . VAL A 1 127 ? -20.806 -14.906 31.422 1.00 56.44 127 VAL A N 1
ATOM 987 C CA . VAL A 1 127 ? -20.821 -15.040 32.891 1.00 56.44 127 VAL A CA 1
ATOM 988 C C . VAL A 1 127 ? -20.140 -13.848 33.581 1.00 56.44 127 VAL A C 1
ATOM 990 O O . VAL A 1 127 ? -20.381 -13.592 34.755 1.00 56.44 127 VAL A O 1
ATOM 993 N N . VAL A 1 128 ? -19.309 -13.083 32.864 1.00 56.81 128 VAL A N 1
ATOM 994 C CA . VAL A 1 128 ? -18.528 -11.974 33.447 1.00 56.81 128 VAL A CA 1
ATOM 995 C C . VAL A 1 128 ? -19.337 -10.670 33.543 1.00 56.81 128 VAL A C 1
ATOM 997 O O . VAL A 1 128 ? -19.000 -9.803 34.344 1.00 56.81 128 VAL A O 1
ATOM 1000 N N . GLU A 1 129 ? -20.436 -10.524 32.794 1.00 56.03 129 GLU A N 1
ATOM 1001 C CA . GLU A 1 129 ? -21.263 -9.303 32.823 1.00 56.03 129 GLU A CA 1
ATOM 1002 C C . GLU A 1 129 ? -22.210 -9.202 34.040 1.00 56.03 129 GLU A C 1
ATOM 1004 O O . GLU A 1 129 ? -22.832 -8.159 34.225 1.00 56.03 129 GLU A O 1
ATOM 1009 N N . THR A 1 130 ? -22.316 -10.222 34.906 1.00 43.69 130 THR A N 1
ATOM 1010 C CA . THR A 1 130 ? -23.311 -10.229 36.003 1.00 43.69 130 THR A CA 1
ATOM 1011 C C . THR A 1 130 ? -22.805 -9.855 37.402 1.00 43.69 130 THR A C 1
ATOM 1013 O O . THR A 1 130 ? -23.605 -9.856 38.332 1.00 43.69 130 THR A O 1
ATOM 1016 N N . GLU A 1 131 ? -21.535 -9.494 37.603 1.00 47.84 131 GLU A N 1
ATOM 1017 C CA . GLU A 1 131 ? -21.034 -9.061 38.926 1.00 47.84 131 GLU A CA 1
ATOM 1018 C C . GLU A 1 131 ? -20.464 -7.638 38.889 1.00 47.84 131 GLU A C 1
ATOM 1020 O O . GLU A 1 131 ? -19.261 -7.412 39.009 1.00 47.84 131 GLU A O 1
ATOM 1025 N N . GLY A 1 132 ? -21.345 -6.653 38.706 1.00 44.88 132 GLY A N 1
ATOM 1026 C CA . GLY A 1 132 ? -20.941 -5.251 38.630 1.00 44.88 132 GLY A CA 1
ATOM 1027 C C . GLY A 1 132 ? -22.013 -4.230 38.996 1.00 44.88 132 GLY A C 1
ATOM 1028 O O . GLY A 1 132 ? -21.927 -3.110 38.510 1.00 44.88 132 GLY A O 1
ATOM 1029 N N . ASP A 1 133 ? -22.997 -4.581 39.828 1.00 44.28 133 ASP A N 1
ATOM 1030 C CA . ASP A 1 133 ? -23.829 -3.576 40.503 1.00 44.28 133 ASP A CA 1
ATOM 1031 C C . ASP A 1 133 ? -24.124 -3.995 41.952 1.00 44.28 133 ASP A C 1
ATOM 1033 O O . ASP A 1 133 ? -25.026 -4.800 42.197 1.00 44.28 133 ASP A O 1
ATOM 1037 N N . PRO A 1 134 ? -23.362 -3.511 42.950 1.00 46.31 134 PRO A N 1
ATOM 1038 C CA . PRO A 1 134 ? -23.859 -3.474 44.308 1.00 46.31 134 PRO A CA 1
ATOM 1039 C C . PRO A 1 134 ? -24.845 -2.304 44.410 1.00 46.31 134 PRO A C 1
ATOM 1041 O O . PRO A 1 134 ? -24.479 -1.187 44.788 1.00 46.31 134 PRO A O 1
ATOM 1044 N N . GLU A 1 135 ? -26.109 -2.591 44.093 1.00 46.22 135 GLU A N 1
ATOM 1045 C CA . GLU A 1 135 ? -27.243 -1.788 44.533 1.00 46.22 135 GLU A CA 1
ATOM 1046 C C . GLU A 1 135 ? -27.132 -1.553 46.050 1.00 46.22 135 GLU A C 1
ATOM 1048 O O . GLU A 1 135 ? -27.257 -2.462 46.870 1.00 46.22 135 GLU A O 1
ATOM 1053 N N . ASN A 1 136 ? -26.857 -0.299 46.402 1.00 46.78 136 ASN A N 1
ATOM 1054 C CA . ASN A 1 136 ? -27.603 0.482 47.384 1.00 46.78 136 ASN A CA 1
ATOM 1055 C C . ASN A 1 136 ? -28.459 -0.334 48.378 1.00 46.78 136 ASN A C 1
ATOM 1057 O O . ASN A 1 136 ? -29.619 -0.639 48.097 1.00 46.78 136 ASN A O 1
ATOM 1061 N N . ASN A 1 137 ? -27.937 -0.581 49.582 1.00 45.00 137 ASN A N 1
ATOM 1062 C CA . ASN A 1 137 ? -28.762 -0.899 50.744 1.00 45.00 137 ASN A CA 1
ATOM 1063 C C . ASN A 1 137 ? -28.624 0.171 51.838 1.00 45.00 137 ASN A C 1
ATOM 1065 O O . ASN A 1 137 ? -27.627 0.281 52.549 1.00 4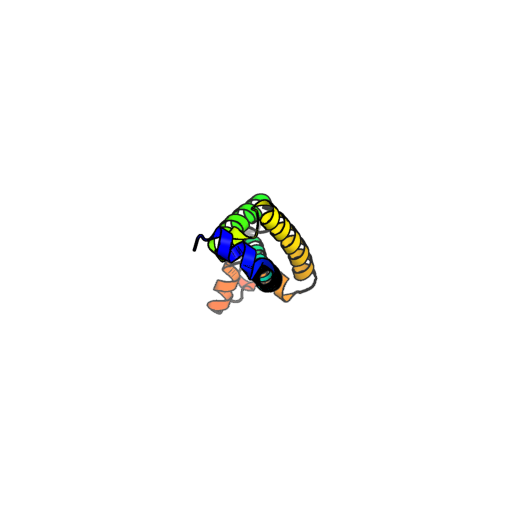5.00 137 ASN A O 1
ATOM 1069 N N . ASN A 1 138 ? -29.692 0.962 51.898 1.00 44.72 138 ASN A N 1
ATOM 1070 C CA . ASN A 1 138 ? -30.194 1.742 53.028 1.00 44.72 138 ASN A CA 1
ATOM 1071 C C . ASN A 1 138 ? -30.044 1.023 54.382 1.00 44.72 138 ASN A C 1
ATOM 1073 O O . ASN A 1 138 ? -30.397 -0.180 54.439 1.00 44.72 138 ASN A O 1
#

Radius of gyration: 25.35 Å; chains: 1; bounding box: 67×32×86 Å

Foldseek 3Di:
DDPVVVCVVPVVVVVVVVVVVVVVLVVCCVVVVVVLLVLLLVLLLVLCLPVPPPPVVVSLVSSLVVSVVPPDPSCVVVDDSVRSSVSSVVSNVVNVVVCVVDVVSVCSSPPRPVCVVCVVVVHDPVVVVPPPDPDDDD

Sequence (138 aa):
MNILEFLLANWDSVLVVLVFLALIVVFIRRGETKVLKNILFSLVTQAEKQFGGGTGSLKFAAVSDWIYQRIPAVLKLLFTAKDIEKMIESVLAEAKQAWGANENLKGYIETPAIMENLLAIGIDPTVVETEGDPENNN

Secondary structure (DSSP, 8-state):
--HHHHHHHTHHHHHHHHHHHHHHHHHHHHHHHHHHHHHHHHHHHHHHHHH-TT-HHHHHHHHHHHHHHHS-HHHHHHS-HHHHHHHHHHHHHHHHHHHHH-HHHHHHHHS-HHHHHHHHTT--GGGGGGS-------